Protein AF-A0A2R5F3H7-F1 (afdb_monomer)

Nearest PDB structures (foldseek):
  4kyz-assembly1_A  TM=5.017E-01  e=2.231E+00  synthetic construct
  6fxd-assembly1_A-2  TM=4.471E-01  e=4.062E+00  Pseudomonas fluorescens
  6fxd-assembly1_B-2  TM=4.508E-01  e=6.560E+00  Pseudomonas fluorescens

Structure (mmCIF, N/CA/C/O backbone):
data_AF-A0A2R5F3H7-F1
#
_entry.id   AF-A0A2R5F3H7-F1
#
loop_
_atom_site.group_PDB
_atom_site.id
_atom_site.type_symbol
_atom_site.label_atom_id
_atom_site.label_alt_id
_atom_site.label_comp_id
_atom_site.label_asym_id
_atom_site.label_entity_id
_atom_site.label_seq_id
_atom_site.pdbx_PDB_ins_code
_atom_site.Cartn_x
_atom_site.Cartn_y
_atom_site.Cartn_z
_atom_site.occupancy
_atom_site.B_iso_or_equiv
_atom_site.auth_seq_id
_atom_site.auth_comp_id
_atom_site.auth_asym_id
_atom_site.auth_atom_id
_atom_site.pdbx_PDB_model_num
ATOM 1 N N . MET A 1 1 ? 0.947 -24.556 13.300 1.00 67.31 1 MET A N 1
ATOM 2 C CA . MET A 1 1 ? 1.712 -23.441 13.896 1.00 67.31 1 MET A CA 1
ATOM 3 C C . MET A 1 1 ? 1.060 -22.084 13.659 1.00 67.31 1 MET A C 1
ATOM 5 O O . MET A 1 1 ? 0.655 -21.504 14.647 1.00 67.31 1 MET A O 1
ATOM 9 N N . ALA A 1 2 ? 0.843 -21.607 12.424 1.00 77.31 2 ALA A N 1
ATOM 10 C CA . ALA A 1 2 ? 0.276 -20.266 12.165 1.00 77.31 2 ALA A CA 1
ATOM 11 C C . ALA A 1 2 ? -0.991 -19.900 12.977 1.00 77.31 2 ALA A C 1
ATOM 13 O O . ALA A 1 2 ? -1.095 -18.795 13.494 1.00 77.31 2 ALA A O 1
ATOM 14 N N . ARG A 1 3 ? -1.928 -20.848 13.152 1.00 81.94 3 ARG A N 1
ATOM 15 C CA . ARG A 1 3 ? -3.189 -20.630 13.890 1.00 81.94 3 ARG A CA 1
ATOM 16 C C . ARG A 1 3 ? -3.012 -20.151 15.337 1.00 81.94 3 ARG A C 1
ATOM 18 O O . ARG A 1 3 ? -3.924 -19.520 15.845 1.00 81.94 3 ARG A O 1
ATOM 25 N N . GLN A 1 4 ? -1.880 -20.430 15.989 1.00 87.94 4 GLN A N 1
ATOM 26 C CA . GLN A 1 4 ? -1.641 -20.008 17.378 1.00 87.94 4 GLN A CA 1
ATOM 27 C C . GLN A 1 4 ? -1.404 -18.496 17.518 1.00 87.94 4 GLN A C 1
ATOM 29 O O . GLN A 1 4 ? -1.482 -17.968 18.619 1.00 87.94 4 GLN A O 1
ATOM 34 N N . PHE A 1 5 ? -1.106 -17.814 16.407 1.00 86.62 5 PHE A N 1
ATOM 35 C CA . PHE A 1 5 ? -0.881 -16.370 16.351 1.00 86.62 5 PHE A CA 1
ATOM 36 C C . PHE A 1 5 ? -2.117 -15.594 15.874 1.00 86.62 5 PHE A C 1
ATOM 38 O O . PHE A 1 5 ? -2.049 -14.380 15.709 1.00 86.62 5 PHE A O 1
ATOM 45 N N . LEU A 1 6 ? -3.229 -16.284 15.602 1.00 88.00 6 LEU A N 1
ATOM 46 C CA . LEU A 1 6 ? -4.444 -15.687 15.055 1.00 88.00 6 LEU A CA 1
ATOM 47 C C . LEU A 1 6 ? -5.546 -15.651 16.111 1.00 88.00 6 LEU A C 1
ATOM 49 O O . LEU A 1 6 ? -5.730 -16.601 16.871 1.00 88.00 6 LEU A O 1
ATOM 53 N N . GLN A 1 7 ? -6.323 -14.574 16.093 1.00 87.31 7 GLN A N 1
ATOM 54 C CA . GLN A 1 7 ? -7.560 -14.452 16.852 1.00 87.31 7 GLN A CA 1
ATOM 55 C C . GLN A 1 7 ? -8.748 -14.442 15.889 1.00 87.31 7 GLN A C 1
ATOM 57 O O . GLN A 1 7 ? -8.658 -13.926 14.776 1.00 87.31 7 GLN A O 1
ATOM 62 N N . MET A 1 8 ? -9.873 -15.019 16.318 1.00 90.19 8 MET A N 1
ATOM 63 C CA . MET A 1 8 ? -11.104 -14.987 15.533 1.00 90.19 8 MET A CA 1
ATOM 64 C C . MET A 1 8 ? -11.613 -13.548 15.417 1.00 90.19 8 MET A C 1
ATOM 66 O O . MET A 1 8 ? -12.015 -12.939 16.406 1.00 90.19 8 MET A O 1
ATOM 70 N N . TRP A 1 9 ? -11.609 -13.027 14.195 1.00 88.56 9 TRP A N 1
ATOM 71 C CA . TRP A 1 9 ? -12.222 -11.763 13.823 1.00 88.56 9 TRP A CA 1
ATOM 72 C C . TRP A 1 9 ? -13.743 -11.937 13.720 1.00 88.56 9 TRP A C 1
ATOM 74 O O . TRP A 1 9 ? -14.170 -12.874 13.034 1.00 88.56 9 TRP A O 1
ATOM 84 N N . PRO A 1 10 ? -14.566 -11.064 14.333 1.00 88.12 10 PRO A N 1
ATOM 85 C CA . PRO A 1 10 ? -16.028 -11.130 14.266 1.00 88.12 10 PRO A CA 1
ATOM 86 C C . PRO A 1 10 ? -16.547 -10.642 12.901 1.00 88.12 10 PRO A C 1
ATOM 88 O O . PRO A 1 10 ? -17.200 -9.610 12.783 1.00 88.12 10 PRO A O 1
ATOM 91 N N . GLY A 1 11 ? -16.198 -11.366 11.838 1.00 83.56 11 GLY A N 1
ATOM 92 C CA . GLY A 1 11 ? -16.644 -11.086 10.477 1.00 83.56 11 GLY A CA 1
ATOM 93 C C . GLY A 1 11 ? -18.113 -11.448 10.237 1.00 83.56 11 GLY A C 1
ATOM 94 O O . GLY A 1 11 ? -18.743 -12.151 11.021 1.00 83.56 11 GLY A O 1
ATOM 95 N N . PHE A 1 12 ? -18.641 -10.994 9.100 1.00 76.75 12 PHE A N 1
ATOM 96 C CA . PHE A 1 12 ? -19.953 -11.391 8.586 1.00 76.75 12 PHE A CA 1
ATOM 97 C C . PHE A 1 12 ? -19.790 -12.307 7.35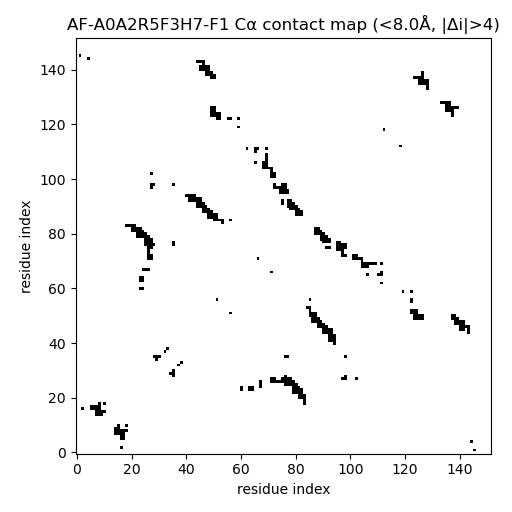3 1.00 76.75 12 PHE A C 1
ATOM 99 O O . PHE A 1 12 ? -18.891 -12.063 6.533 1.00 76.75 12 PHE A O 1
ATOM 106 N N . PRO A 1 13 ? -20.610 -13.366 7.183 1.00 82.56 13 PRO A N 1
ATOM 107 C CA . PRO A 1 13 ? -21.663 -13.856 8.090 1.00 82.56 13 PRO A CA 1
ATOM 108 C C . PRO A 1 13 ? -21.137 -14.652 9.298 1.00 82.56 13 PRO A C 1
ATOM 110 O O . PRO A 1 13 ? -21.896 -14.942 10.215 1.00 82.56 13 PRO A O 1
ATOM 113 N N . GL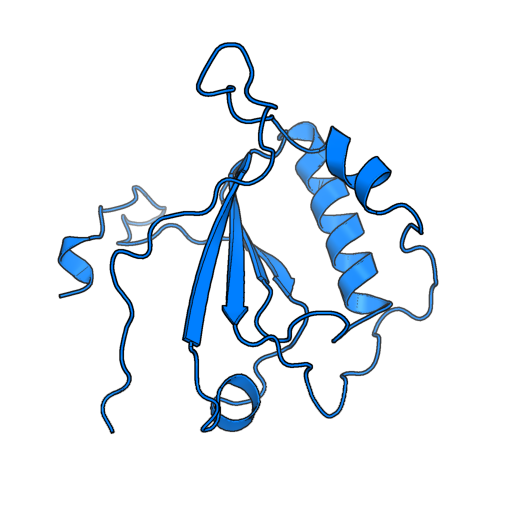U A 1 14 ? -19.851 -15.002 9.299 1.00 89.25 14 GLU A N 1
ATOM 114 C CA . GLU A 1 14 ? -19.215 -15.828 10.324 1.00 89.25 14 GLU A CA 1
ATOM 115 C C . GLU A 1 14 ? -17.854 -15.252 10.719 1.00 89.25 14 GLU A C 1
ATOM 117 O O . GLU A 1 14 ? -17.187 -14.575 9.922 1.00 89.25 14 GLU A O 1
ATOM 122 N N . SER A 1 15 ? -17.415 -15.587 11.933 1.00 89.94 15 SER A N 1
ATOM 123 C CA . SER A 1 15 ? -16.079 -15.255 12.411 1.00 89.94 15 SER A CA 1
ATOM 124 C C . SER A 1 15 ? -14.999 -15.933 11.568 1.00 89.94 15 SER A C 1
ATOM 126 O O . SER A 1 15 ? -15.109 -17.105 11.209 1.00 89.94 15 SER A O 1
ATOM 128 N N . LYS A 1 16 ? -13.910 -15.214 11.286 1.00 89.62 16 LYS A N 1
ATOM 129 C CA . LYS A 1 16 ? -12.806 -15.684 10.431 1.00 89.62 16 LYS A CA 1
ATOM 130 C C . LYS A 1 16 ? -11.469 -15.532 11.157 1.00 89.62 16 LYS A C 1
ATOM 132 O O . LYS A 1 16 ? -11.331 -14.626 11.967 1.00 89.62 16 LYS A O 1
ATOM 137 N N . PRO A 1 17 ? -10.457 -16.364 10.869 1.00 86.56 17 PRO A N 1
ATOM 138 C CA . PRO A 1 17 ? -9.151 -16.274 11.530 1.00 86.56 17 PRO A CA 1
ATOM 139 C C . PRO A 1 17 ? -8.311 -15.060 11.084 1.00 86.56 17 PRO A C 1
ATOM 141 O O . PRO A 1 17 ? -7.214 -14.864 11.593 1.00 86.56 17 PRO A O 1
ATOM 144 N N . ALA A 1 18 ? -8.793 -14.273 10.117 1.00 87.12 18 ALA A N 1
ATOM 145 C CA . ALA A 1 18 ? -8.181 -13.028 9.672 1.00 87.12 18 ALA A CA 1
ATOM 146 C C . ALA A 1 18 ? -9.249 -12.082 9.099 1.00 87.12 18 ALA A C 1
ATOM 148 O O . ALA A 1 18 ? -10.216 -12.531 8.473 1.00 87.12 18 ALA A O 1
ATOM 149 N N . ALA A 1 19 ? -9.051 -10.779 9.293 1.00 87.81 19 ALA A N 1
ATOM 150 C CA . ALA A 1 19 ? -9.826 -9.740 8.630 1.00 87.81 19 ALA A CA 1
ATOM 151 C C . ALA A 1 19 ? -9.368 -9.585 7.170 1.00 87.81 19 ALA A C 1
ATOM 153 O O . ALA A 1 19 ? -8.173 -9.652 6.877 1.00 87.81 19 ALA A O 1
ATOM 154 N N . LEU A 1 20 ? -10.313 -9.380 6.249 1.00 88.62 20 LEU A N 1
ATOM 155 C CA . LEU A 1 20 ? -9.982 -9.083 4.855 1.00 88.62 20 LEU A CA 1
ATOM 156 C C . LEU A 1 20 ? -9.565 -7.620 4.725 1.00 88.62 20 LEU A C 1
ATOM 158 O O . LEU A 1 20 ? -10.235 -6.735 5.257 1.00 88.62 20 LEU A O 1
ATOM 162 N N . MET A 1 21 ? -8.489 -7.387 3.981 1.00 93.19 21 MET A N 1
ATOM 163 C CA . MET A 1 21 ? -8.052 -6.057 3.579 1.00 93.19 21 MET A CA 1
ATOM 164 C C . MET A 1 21 ? -8.384 -5.851 2.105 1.00 93.19 21 MET A C 1
ATOM 166 O O . MET A 1 21 ? -8.031 -6.682 1.269 1.00 93.19 21 MET A O 1
ATOM 170 N N . MET A 1 22 ? -9.069 -4.756 1.799 1.00 95.38 22 MET A N 1
ATOM 171 C CA . MET A 1 22 ? -9.341 -4.337 0.429 1.00 95.38 22 MET A CA 1
ATOM 172 C C . MET A 1 22 ? -8.041 -3.869 -0.219 1.00 95.38 22 MET A C 1
ATOM 174 O O . MET A 1 22 ? -7.257 -3.168 0.420 1.00 95.38 22 MET A O 1
ATOM 178 N N . ASP A 1 23 ? -7.813 -4.262 -1.468 1.00 96.19 23 ASP A N 1
ATOM 179 C CA . ASP A 1 23 ? -6.643 -3.837 -2.234 1.00 96.19 23 ASP A CA 1
ATOM 180 C C . ASP A 1 23 ? -6.704 -2.327 -2.505 1.00 96.19 23 ASP A C 1
ATOM 182 O O . ASP A 1 23 ? -7.721 -1.818 -2.980 1.00 96.19 23 ASP A O 1
ATOM 186 N N . VAL A 1 24 ? -5.629 -1.614 -2.169 1.00 97.69 24 VAL A N 1
ATOM 187 C CA . VAL A 1 24 ? -5.497 -0.168 -2.407 1.00 97.69 24 VAL A CA 1
ATOM 188 C C . VAL A 1 24 ? -4.393 0.130 -3.411 1.00 97.69 24 VAL A C 1
ATOM 190 O O . VAL A 1 24 ? -4.523 1.049 -4.219 1.00 97.69 24 VAL A O 1
ATOM 193 N N . PHE A 1 25 ? -3.291 -0.610 -3.332 1.00 97.00 25 PHE A N 1
ATOM 194 C CA . PHE A 1 25 ? -2.135 -0.415 -4.190 1.00 97.00 25 PHE A CA 1
ATOM 195 C C . PHE A 1 25 ? -1.330 -1.703 -4.299 1.00 97.00 25 PHE A C 1
ATOM 197 O O . PHE A 1 25 ? -1.063 -2.358 -3.290 1.00 97.00 25 PHE A O 1
ATOM 204 N N . HIS A 1 26 ? -0.830 -1.982 -5.492 1.00 95.56 26 HIS A N 1
ATOM 205 C CA . HIS A 1 26 ? 0.214 -2.959 -5.742 1.00 95.56 26 HIS A CA 1
ATOM 206 C C . HIS A 1 26 ? 1.134 -2.458 -6.859 1.00 95.56 26 HIS A C 1
ATOM 208 O O . HIS A 1 26 ? 0.682 -2.019 -7.916 1.00 95.56 26 HIS A O 1
ATOM 214 N N . ASP A 1 27 ? 2.445 -2.515 -6.627 1.00 93.12 27 ASP A N 1
ATOM 215 C CA . ASP A 1 27 ? 3.414 -2.058 -7.630 1.00 93.12 27 ASP A CA 1
ATOM 216 C C . ASP A 1 27 ? 3.573 -3.072 -8.772 1.00 93.12 27 ASP A C 1
ATOM 218 O O . ASP A 1 27 ? 3.689 -2.675 -9.931 1.00 93.12 27 ASP A O 1
ATOM 222 N N . GLY A 1 28 ? 3.544 -4.370 -8.444 1.00 90.19 28 GLY A N 1
ATOM 223 C CA . GLY A 1 28 ? 3.549 -5.468 -9.410 1.00 90.19 28 GLY A CA 1
ATOM 224 C C . GLY A 1 28 ? 2.347 -6.404 -9.278 1.00 90.19 28 GLY A C 1
ATOM 225 O O . GLY A 1 28 ? 1.712 -6.486 -8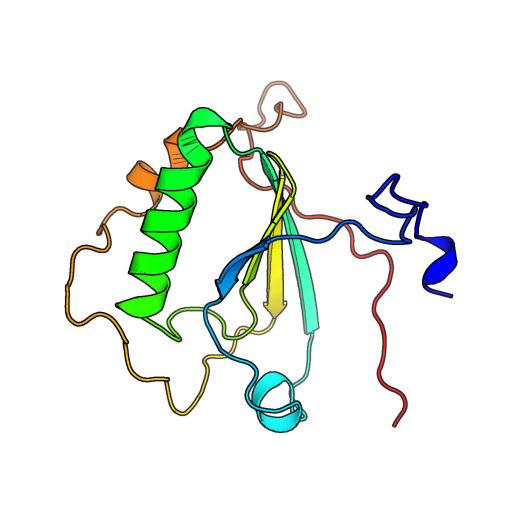.220 1.00 90.19 28 GLY A O 1
ATOM 226 N N . GLU A 1 29 ? 2.054 -7.147 -10.347 1.00 87.06 29 GLU A N 1
ATOM 227 C CA . GLU A 1 29 ? 0.974 -8.140 -10.393 1.00 87.06 29 GLU A CA 1
ATOM 228 C C . GLU A 1 29 ? 1.543 -9.578 -10.326 1.00 87.06 29 GLU A C 1
ATOM 230 O O . GLU A 1 29 ? 2.457 -9.927 -11.071 1.00 87.06 29 GLU A O 1
ATOM 235 N N . PRO A 1 30 ? 1.034 -10.464 -9.446 1.00 83.19 30 PRO A N 1
ATOM 236 C CA . PRO A 1 30 ? 1.539 -11.831 -9.329 1.00 83.19 30 PRO A CA 1
ATOM 237 C C . PRO A 1 30 ? 0.993 -12.717 -10.462 1.00 83.19 30 PRO A C 1
ATOM 239 O O . PRO A 1 30 ? 0.026 -13.452 -10.268 1.00 83.19 30 PRO A O 1
ATOM 242 N N . ALA A 1 31 ? 1.611 -12.678 -11.644 1.00 81.75 31 ALA A N 1
ATOM 243 C CA . ALA A 1 31 ? 1.183 -13.507 -12.778 1.00 81.75 31 ALA A CA 1
ATOM 244 C C . ALA A 1 31 ? 1.392 -15.016 -12.527 1.00 81.75 31 ALA A C 1
ATOM 246 O O . ALA A 1 31 ? 0.602 -15.851 -12.965 1.00 81.75 31 ALA A O 1
ATOM 247 N N . SER A 1 32 ? 2.460 -15.378 -11.812 1.00 83.31 32 SER A N 1
ATOM 248 C CA . SER A 1 32 ? 2.749 -16.744 -11.362 1.00 83.31 32 SER A CA 1
ATOM 249 C C . SER A 1 32 ? 3.666 -16.723 -10.138 1.00 83.31 32 SER A C 1
ATOM 251 O O . SER A 1 32 ? 4.322 -15.719 -9.865 1.00 83.31 32 SER A O 1
ATOM 253 N N . MET A 1 33 ? 3.754 -17.839 -9.406 1.00 78.69 33 MET A N 1
ATOM 254 C CA . MET A 1 33 ? 4.702 -17.970 -8.289 1.00 78.69 33 MET A CA 1
ATOM 255 C C . MET A 1 33 ? 6.158 -17.780 -8.733 1.00 78.69 33 MET A C 1
ATOM 257 O O . MET A 1 33 ? 6.941 -17.169 -8.004 1.00 78.69 33 MET A O 1
ATOM 261 N N . ASP A 1 34 ? 6.502 -18.261 -9.929 1.00 81.88 34 ASP A N 1
ATOM 262 C CA . ASP A 1 34 ? 7.859 -18.172 -10.470 1.00 81.88 34 ASP A CA 1
ATOM 263 C C . ASP A 1 34 ? 8.224 -16.741 -10.871 1.00 81.88 34 ASP A C 1
ATOM 265 O O . ASP A 1 34 ? 9.337 -16.292 -10.615 1.00 81.88 34 ASP A O 1
ATOM 269 N N . ASN A 1 35 ? 7.273 -15.993 -11.435 1.00 80.31 35 ASN A N 1
ATOM 270 C CA . ASN A 1 35 ? 7.452 -14.571 -11.723 1.00 80.31 35 ASN A CA 1
ATOM 271 C C . ASN A 1 35 ? 7.496 -13.729 -10.434 1.00 80.31 35 ASN A C 1
ATOM 273 O O . ASN A 1 35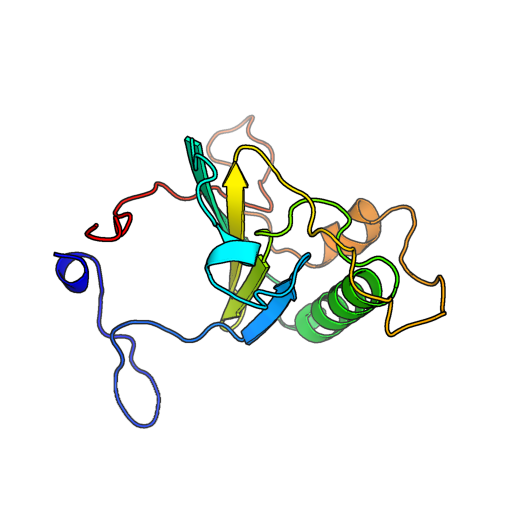 ? 8.298 -12.806 -10.320 1.00 80.31 35 ASN A O 1
ATOM 277 N N . TRP A 1 36 ? 6.661 -14.069 -9.450 1.00 82.50 36 TRP A N 1
ATOM 278 C CA . TRP A 1 36 ? 6.498 -13.277 -8.233 1.00 82.50 36 TRP A CA 1
ATOM 279 C C . TRP A 1 36 ? 7.641 -13.444 -7.222 1.00 82.50 36 TRP A C 1
ATOM 281 O O . TRP A 1 36 ? 8.147 -12.462 -6.679 1.00 82.50 36 TRP A O 1
ATOM 291 N N . ARG A 1 37 ? 8.048 -14.688 -6.943 1.00 79.94 37 ARG A N 1
ATOM 292 C CA . ARG A 1 37 ? 9.165 -15.007 -6.033 1.00 79.94 37 ARG A CA 1
ATOM 293 C C . ARG A 1 37 ? 10.269 -15.796 -6.725 1.00 79.94 37 ARG A C 1
ATOM 295 O O . ARG A 1 37 ? 11.441 -15.534 -6.455 1.00 79.94 37 ARG A O 1
ATOM 302 N N . GLY A 1 38 ? 9.912 -16.732 -7.606 1.00 82.31 38 GLY A N 1
ATOM 303 C CA . GLY A 1 38 ? 10.881 -17.600 -8.274 1.00 82.31 38 GLY A CA 1
ATOM 304 C C . GLY A 1 38 ? 11.839 -18.246 -7.277 1.00 82.31 38 GLY A C 1
ATOM 305 O O . GLY A 1 38 ? 11.430 -18.682 -6.202 1.00 82.31 38 GLY A O 1
ATOM 306 N N . SER A 1 39 ? 13.126 -18.252 -7.619 1.00 82.50 39 SER A N 1
ATOM 307 C CA . SER A 1 39 ? 14.219 -18.688 -6.744 1.00 82.50 39 SER A CA 1
ATOM 308 C C . SER A 1 39 ? 14.929 -17.526 -6.039 1.00 82.50 39 SER A C 1
ATOM 310 O O . SER A 1 39 ? 16.062 -17.693 -5.583 1.00 82.50 39 SER A O 1
ATOM 312 N N . ARG A 1 40 ? 14.342 -16.319 -6.017 1.00 85.56 40 ARG A N 1
ATOM 313 C CA . ARG A 1 40 ? 15.033 -15.157 -5.450 1.00 85.56 40 ARG A CA 1
ATOM 314 C C . ARG A 1 40 ? 15.152 -15.313 -3.925 1.00 85.56 40 ARG A C 1
ATOM 316 O O . ARG A 1 40 ? 14.180 -15.720 -3.284 1.00 85.56 40 ARG A O 1
ATOM 323 N N . PRO A 1 41 ? 16.291 -14.935 -3.323 1.00 85.81 41 PRO A N 1
ATOM 324 C CA . PRO A 1 41 ? 16.394 -14.888 -1.874 1.00 85.81 41 PRO A CA 1
ATOM 325 C C . PRO A 1 41 ? 15.522 -13.750 -1.327 1.00 85.81 41 PRO A C 1
ATOM 327 O O . PRO A 1 41 ? 15.587 -12.615 -1.807 1.00 85.81 41 PRO A O 1
ATOM 330 N N . VAL A 1 42 ? 14.703 -14.062 -0.321 1.00 90.38 42 VAL A N 1
ATOM 331 C CA . VAL A 1 42 ? 13.995 -13.066 0.492 1.00 90.38 42 VAL A CA 1
ATOM 332 C C . VAL A 1 42 ? 14.780 -12.907 1.785 1.00 90.38 42 VAL A C 1
ATOM 334 O O . VAL A 1 42 ? 14.728 -13.769 2.658 1.00 90.38 42 VAL A O 1
ATOM 337 N N . GLU A 1 43 ? 15.527 -11.814 1.891 1.00 92.75 43 GLU A N 1
ATOM 338 C CA . GLU A 1 43 ? 16.340 -11.513 3.073 1.00 92.75 43 GLU A CA 1
ATOM 339 C C . GLU A 1 43 ? 15.474 -10.992 4.219 1.00 92.75 43 GLU A C 1
ATOM 341 O O . GLU A 1 43 ? 15.715 -11.298 5.386 1.00 92.75 43 GLU A O 1
ATOM 346 N N . ARG A 1 44 ? 14.453 -10.192 3.890 1.00 93.62 44 ARG A N 1
ATOM 347 C CA . ARG A 1 44 ? 13.566 -9.590 4.884 1.00 93.62 44 ARG A CA 1
ATOM 348 C C . ARG A 1 44 ? 12.178 -9.335 4.317 1.00 93.62 44 ARG A C 1
ATOM 350 O O . ARG A 1 44 ? 12.040 -8.737 3.255 1.00 93.62 44 ARG A O 1
ATOM 357 N N . SER A 1 45 ? 11.163 -9.720 5.080 1.00 95.00 45 SER A N 1
ATOM 358 C CA . SER A 1 45 ? 9.770 -9.312 4.884 1.00 95.00 45 SER A CA 1
ATOM 359 C C . SER A 1 45 ? 9.472 -8.116 5.787 1.00 95.00 45 SER A C 1
ATOM 361 O O . SER A 1 45 ? 9.703 -8.193 6.993 1.00 95.00 45 SER A O 1
ATOM 363 N N . VAL A 1 46 ? 8.962 -7.024 5.223 1.00 96.62 46 VAL A N 1
ATOM 364 C CA . VAL A 1 46 ? 8.630 -5.794 5.949 1.00 96.62 46 VAL A CA 1
ATOM 365 C C . VAL A 1 46 ? 7.128 -5.571 5.868 1.00 96.62 46 VAL A C 1
ATOM 367 O O . VAL A 1 46 ? 6.572 -5.472 4.776 1.00 96.62 46 VAL A O 1
ATOM 370 N N . GLY A 1 47 ? 6.475 -5.502 7.027 1.00 97.19 47 GLY A N 1
ATOM 371 C CA . GLY A 1 47 ? 5.068 -5.137 7.155 1.00 97.19 47 GLY A CA 1
ATOM 372 C C . GLY A 1 47 ? 4.928 -3.898 8.028 1.00 97.19 47 GLY A C 1
ATOM 373 O O . GLY A 1 47 ? 5.549 -3.847 9.085 1.00 97.19 47 GLY A O 1
ATOM 374 N N . SER A 1 48 ? 4.112 -2.926 7.625 1.00 97.12 48 SER A N 1
ATOM 375 C CA . SER A 1 48 ? 3.918 -1.685 8.387 1.00 97.12 48 SER A CA 1
ATOM 376 C C . SER A 1 48 ? 2.448 -1.290 8.469 1.00 97.12 48 SER A C 1
ATOM 378 O O . SER A 1 48 ? 1.703 -1.478 7.509 1.00 97.12 48 SER A O 1
ATOM 380 N N . LEU A 1 49 ? 2.037 -0.686 9.588 1.00 97.00 49 LEU A N 1
ATOM 381 C CA . LEU A 1 49 ? 0.692 -0.143 9.788 1.00 97.00 49 LEU A CA 1
ATOM 382 C C . LEU A 1 49 ? 0.662 1.380 9.743 1.00 97.00 49 LEU A C 1
ATOM 384 O O . LEU A 1 49 ? 1.510 2.053 10.333 1.00 97.00 49 LEU A O 1
ATOM 388 N N . ALA A 1 50 ? -0.391 1.913 9.139 1.00 97.56 50 ALA A N 1
ATOM 389 C CA . ALA A 1 50 ? -0.760 3.318 9.222 1.00 97.56 50 ALA A CA 1
ATOM 390 C C . ALA A 1 50 ? -2.250 3.468 9.540 1.00 97.56 50 ALA A C 1
ATOM 392 O O . ALA A 1 50 ? -3.050 2.563 9.296 1.00 97.56 50 ALA A O 1
ATOM 393 N N . ARG A 1 51 ? -2.619 4.630 10.084 1.00 97.62 51 ARG A N 1
ATOM 394 C CA . ARG A 1 51 ? -4.012 4.996 10.359 1.00 97.62 51 ARG A CA 1
ATOM 395 C C . ARG A 1 51 ? -4.465 6.033 9.342 1.00 97.62 51 ARG A C 1
ATOM 397 O O . ARG A 1 51 ? -3.831 7.076 9.200 1.00 97.62 51 ARG A O 1
ATOM 404 N N . LEU A 1 52 ? -5.549 5.745 8.642 1.00 98.00 52 LEU A N 1
ATOM 405 C CA . LEU A 1 52 ? -6.146 6.597 7.623 1.00 98.00 52 LEU A CA 1
ATOM 406 C C . LEU A 1 52 ? -7.302 7.391 8.232 1.00 98.00 52 LEU A C 1
ATOM 408 O O . LEU A 1 52 ? -8.118 6.841 8.969 1.00 98.00 52 LEU A O 1
ATOM 412 N N . LYS A 1 53 ? -7.401 8.682 7.926 1.00 98.38 53 LYS A N 1
ATOM 413 C CA . LYS A 1 53 ? -8.591 9.468 8.260 1.00 98.38 53 LYS A CA 1
ATOM 414 C C . LYS A 1 53 ? -9.785 8.936 7.456 1.00 98.38 53 LYS A C 1
ATOM 416 O O . LYS A 1 53 ? -9.673 8.885 6.228 1.00 98.38 53 LYS A O 1
ATOM 421 N N . PRO A 1 54 ? -10.906 8.539 8.086 1.00 97.62 54 PRO A N 1
ATOM 422 C CA . PRO A 1 54 ? -12.046 7.962 7.369 1.00 97.62 54 PRO A CA 1
ATOM 423 C C . PRO A 1 54 ? -12.560 8.839 6.217 1.00 97.62 54 PRO A C 1
ATOM 425 O O . PRO A 1 54 ? -12.858 8.338 5.135 1.00 97.62 54 PRO A O 1
ATOM 428 N N . GLU A 1 55 ? -12.590 10.157 6.407 1.00 98.12 55 GLU A N 1
ATOM 429 C CA . GLU A 1 55 ? -13.018 11.142 5.410 1.00 98.12 55 GLU A CA 1
ATOM 430 C C . GLU A 1 55 ? -12.054 11.290 4.217 1.00 98.12 55 GLU A C 1
ATOM 432 O O . GLU A 1 55 ? -12.436 11.823 3.178 1.00 98.12 55 GLU A O 1
ATOM 437 N N . MET A 1 56 ? -10.824 10.781 4.340 1.00 98.25 56 MET A N 1
ATOM 438 C CA . MET A 1 56 ? -9.788 10.808 3.301 1.00 98.25 56 MET A CA 1
ATOM 439 C C . MET A 1 56 ? -9.667 9.474 2.548 1.00 98.25 56 MET A C 1
ATOM 441 O O . MET A 1 56 ? -8.797 9.323 1.689 1.00 98.25 56 MET A O 1
ATOM 445 N N . TYR A 1 57 ? -10.513 8.482 2.852 1.00 98.06 57 TYR A N 1
ATOM 446 C CA . TYR A 1 57 ? -10.383 7.134 2.294 1.00 98.06 57 TYR A CA 1
ATOM 447 C C . TYR A 1 57 ? -10.447 7.128 0.763 1.00 98.06 57 TYR A C 1
ATOM 449 O O . TYR A 1 57 ? -9.551 6.621 0.089 1.00 98.06 57 TYR A O 1
ATOM 457 N N . SER A 1 58 ? -11.484 7.748 0.200 1.00 98.00 58 SER A N 1
ATOM 458 C CA . SER A 1 58 ? -11.701 7.758 -1.248 1.00 98.00 58 SER A CA 1
ATOM 459 C C . SER A 1 58 ? -10.588 8.486 -2.003 1.00 98.00 58 SER A C 1
ATOM 461 O O . SER A 1 58 ? -10.170 8.017 -3.059 1.00 98.00 58 SER A O 1
ATOM 463 N N . SER A 1 59 ? -10.075 9.604 -1.472 1.00 98.19 59 SER A N 1
ATOM 464 C CA . SER A 1 59 ? -8.963 10.324 -2.105 1.00 98.19 59 SER A CA 1
ATOM 465 C C . SER A 1 59 ? -7.669 9.518 -2.042 1.00 98.19 59 SER A C 1
ATOM 467 O O . SER A 1 59 ? -6.949 9.453 -3.036 1.00 98.19 59 SER A O 1
ATOM 469 N N . TYR A 1 60 ? -7.405 8.840 -0.920 1.00 98.38 60 TYR A N 1
ATOM 470 C CA . TYR A 1 60 ? -6.244 7.966 -0.771 1.00 98.38 60 TYR A CA 1
ATOM 471 C C . TYR A 1 60 ? -6.241 6.859 -1.829 1.00 98.38 60 TYR A C 1
ATOM 473 O O . TYR A 1 60 ? -5.247 6.688 -2.538 1.00 98.38 60 TYR A O 1
ATOM 481 N N . VAL A 1 61 ? -7.372 6.159 -1.971 1.00 98.25 61 VAL A N 1
ATOM 482 C CA . VAL A 1 61 ? -7.553 5.099 -2.972 1.00 98.25 61 VAL A CA 1
ATOM 483 C C . VAL A 1 61 ? -7.424 5.659 -4.387 1.00 98.25 61 VAL A C 1
ATOM 485 O O . VAL A 1 61 ? -6.705 5.085 -5.199 1.00 98.25 61 VAL A O 1
ATOM 488 N N . PHE A 1 62 ? -8.048 6.804 -4.679 1.00 98.06 62 PHE A N 1
ATOM 489 C CA . PHE A 1 62 ? -7.954 7.452 -5.988 1.00 98.06 62 PHE A CA 1
ATOM 490 C C . PHE A 1 62 ? -6.502 7.745 -6.386 1.00 98.06 62 PHE A C 1
ATOM 492 O O . PHE A 1 62 ? -6.071 7.363 -7.475 1.00 98.06 62 PHE A O 1
ATOM 499 N N . TYR A 1 63 ? -5.727 8.386 -5.506 1.00 98.25 63 TYR A N 1
ATOM 500 C CA . TYR A 1 63 ? -4.338 8.724 -5.806 1.00 98.25 63 TYR A CA 1
ATOM 501 C C . TYR A 1 63 ? -3.472 7.479 -6.000 1.00 98.25 63 TYR A C 1
ATOM 503 O O . TYR A 1 63 ? -2.628 7.461 -6.899 1.00 98.25 63 TYR A O 1
ATOM 511 N N . HIS A 1 64 ? -3.669 6.441 -5.183 1.00 97.69 64 HIS A N 1
ATOM 512 C CA . HIS A 1 64 ? -2.913 5.194 -5.302 1.00 97.69 64 HIS A CA 1
ATOM 513 C C . HIS A 1 64 ? -3.256 4.439 -6.582 1.00 97.69 64 HIS A C 1
ATOM 515 O O . HIS A 1 64 ? -2.336 4.034 -7.291 1.00 97.69 64 HIS A O 1
ATOM 521 N N . TYR A 1 65 ? -4.538 4.345 -6.936 1.00 97.25 65 TYR A N 1
ATOM 522 C CA . TYR A 1 65 ? -4.970 3.780 -8.211 1.00 97.25 65 TYR A CA 1
ATOM 523 C C . TYR A 1 65 ? -4.369 4.547 -9.394 1.00 97.25 65 TYR A C 1
ATOM 525 O O . TYR A 1 65 ? -3.797 3.949 -10.303 1.00 97.25 65 TYR A O 1
ATOM 533 N N . GLN A 1 66 ? -4.422 5.882 -9.365 1.00 97.31 66 GLN A N 1
ATOM 534 C CA . GLN A 1 66 ? -3.844 6.706 -10.424 1.00 97.31 66 GLN A CA 1
ATOM 535 C C . GLN A 1 66 ? -2.337 6.460 -10.572 1.00 97.31 66 GLN A C 1
ATOM 537 O O . GLN A 1 66 ? -1.863 6.216 -11.679 1.00 97.31 66 GLN A O 1
ATOM 542 N N . LYS A 1 67 ? -1.587 6.469 -9.464 1.00 95.94 67 LYS A N 1
ATOM 543 C CA . LYS A 1 67 ? -0.143 6.201 -9.472 1.00 95.94 67 LYS A CA 1
ATOM 544 C C . LYS A 1 67 ? 0.174 4.816 -10.025 1.00 95.94 67 LYS A C 1
ATOM 546 O O . LYS A 1 67 ? 1.050 4.691 -10.879 1.00 95.94 67 LYS A O 1
ATOM 551 N N . GLN A 1 68 ? -0.541 3.807 -9.538 1.00 95.19 68 GLN A N 1
ATOM 552 C CA . GLN A 1 68 ? -0.401 2.417 -9.949 1.00 95.19 68 GLN A CA 1
ATOM 553 C C . GLN A 1 68 ? -0.612 2.256 -11.460 1.00 95.19 68 GLN A C 1
ATOM 555 O O . GLN A 1 68 ? 0.163 1.571 -12.121 1.00 95.19 68 GLN A O 1
ATOM 560 N N . GLU A 1 69 ? -1.642 2.893 -12.017 1.00 95.75 69 GLU A N 1
ATOM 561 C CA . GLU A 1 69 ? -2.021 2.681 -13.414 1.00 95.75 69 GLU A CA 1
ATOM 562 C C . GLU A 1 69 ? -1.350 3.630 -14.413 1.00 95.75 69 GLU A C 1
ATOM 564 O O . GLU A 1 69 ? -1.318 3.305 -15.600 1.00 95.75 69 GLU A O 1
ATOM 569 N N . GLU A 1 70 ? -0.797 4.766 -13.972 1.00 96.06 70 GLU A N 1
ATOM 570 C CA . GLU A 1 70 ? 0.037 5.648 -14.807 1.00 96.06 70 GLU A CA 1
ATOM 571 C C . GLU A 1 70 ? 1.515 5.224 -14.816 1.00 96.06 70 GLU A C 1
ATOM 573 O O . GLU A 1 70 ? 2.210 5.410 -15.817 1.00 96.06 70 GLU A O 1
ATOM 578 N N . ARG A 1 71 ? 2.025 4.693 -13.696 1.00 92.12 71 ARG A N 1
ATOM 579 C CA . ARG A 1 71 ? 3.452 4.384 -13.499 1.00 92.12 71 ARG A CA 1
ATOM 580 C C . ARG A 1 71 ? 3.645 3.026 -12.798 1.00 92.12 71 ARG A C 1
ATOM 582 O O . ARG A 1 71 ? 4.186 3.002 -11.691 1.00 92.12 71 ARG A O 1
ATOM 589 N N . PRO A 1 72 ? 3.222 1.908 -13.414 1.00 91.19 72 PRO A N 1
ATOM 590 C CA . PRO A 1 72 ? 3.347 0.588 -12.802 1.00 91.19 72 PRO A CA 1
ATOM 591 C C . PRO A 1 72 ? 4.806 0.120 -12.689 1.00 91.19 72 PRO A C 1
ATOM 593 O O . PRO A 1 72 ? 5.684 0.589 -13.428 1.00 91.19 72 PRO A O 1
ATOM 596 N N . SER A 1 73 ? 5.051 -0.848 -11.799 1.00 88.56 73 SER A N 1
ATOM 597 C CA . SER A 1 73 ? 6.336 -1.548 -11.653 1.00 88.56 73 SER A CA 1
ATOM 598 C C . SER A 1 73 ? 7.512 -0.581 -11.415 1.00 88.56 73 SER A C 1
ATOM 600 O O . SER A 1 73 ? 8.564 -0.653 -12.072 1.00 88.56 73 SER A O 1
ATOM 602 N N . GLY A 1 74 ? 7.299 0.410 -10.546 1.00 87.44 74 GLY A N 1
ATOM 603 C CA . GLY A 1 74 ? 8.182 1.564 -10.377 1.00 87.44 74 GLY A CA 1
ATOM 604 C C . GLY A 1 74 ? 9.125 1.487 -9.179 1.00 87.44 74 GLY A C 1
ATOM 605 O O . GLY A 1 74 ? 10.066 2.279 -9.116 1.00 87.44 74 GLY A O 1
ATOM 606 N N . PHE A 1 75 ? 8.883 0.582 -8.232 1.00 89.31 75 PHE A N 1
ATOM 607 C CA . PHE A 1 75 ? 9.525 0.629 -6.921 1.00 89.31 75 PHE A CA 1
ATOM 608 C C . PHE A 1 75 ? 9.959 -0.741 -6.390 1.00 89.31 75 PHE A C 1
ATOM 610 O O . PHE A 1 75 ? 11.147 -0.981 -6.182 1.00 89.31 75 PHE A O 1
ATOM 617 N N . ASN A 1 76 ? 9.008 -1.630 -6.136 1.00 93.38 76 ASN A N 1
ATOM 618 C CA . ASN A 1 76 ? 9.232 -2.958 -5.595 1.00 93.38 76 ASN A CA 1
ATOM 619 C C . ASN A 1 76 ? 8.021 -3.812 -5.948 1.00 93.38 76 ASN A C 1
ATOM 621 O O . ASN A 1 76 ? 6.949 -3.580 -5.402 1.00 93.38 76 ASN A O 1
ATOM 625 N N . GLN A 1 77 ? 8.207 -4.834 -6.782 1.00 93.00 77 GLN A N 1
ATOM 626 C CA . GLN A 1 77 ? 7.138 -5.692 -7.285 1.00 93.00 77 GLN A CA 1
ATOM 627 C C . GLN A 1 77 ? 6.259 -6.247 -6.166 1.00 93.00 77 GLN A C 1
ATOM 629 O O . GLN A 1 77 ? 5.056 -6.355 -6.349 1.00 93.00 77 GLN A O 1
ATOM 634 N N . THR A 1 78 ? 6.833 -6.528 -4.990 1.00 93.94 78 THR A N 1
ATOM 635 C CA . THR A 1 78 ? 6.109 -7.073 -3.833 1.00 93.94 78 THR A CA 1
ATOM 636 C C . THR A 1 78 ? 5.398 -6.031 -2.976 1.00 93.94 78 THR A C 1
ATOM 638 O O . THR A 1 78 ? 4.664 -6.421 -2.067 1.00 93.94 78 THR A O 1
ATOM 641 N N . TYR A 1 79 ? 5.590 -4.736 -3.249 1.00 95.88 79 TYR A N 1
ATOM 642 C CA . TYR A 1 79 ? 4.993 -3.663 -2.467 1.00 95.88 79 TYR A CA 1
ATOM 643 C C . TYR A 1 79 ? 3.492 -3.588 -2.690 1.00 95.88 79 TYR A C 1
ATOM 645 O O . TYR A 1 79 ? 3.021 -3.369 -3.809 1.00 95.88 79 TYR A O 1
ATOM 653 N N . ARG A 1 80 ? 2.748 -3.767 -1.600 1.00 96.06 80 ARG A N 1
ATOM 654 C CA . ARG A 1 80 ? 1.289 -3.717 -1.578 1.00 96.06 80 ARG A CA 1
ATOM 655 C C . ARG A 1 80 ? 0.789 -2.911 -0.402 1.00 96.06 80 ARG A C 1
ATOM 657 O O . ARG A 1 80 ? 1.447 -2.866 0.636 1.00 96.06 80 ARG A O 1
ATOM 664 N N . ILE A 1 81 ? -0.394 -2.334 -0.562 1.00 98.06 81 ILE A N 1
ATOM 665 C CA . ILE A 1 81 ? -1.146 -1.671 0.495 1.00 98.06 81 ILE A CA 1
ATOM 666 C C . ILE A 1 81 ? -2.562 -2.237 0.487 1.00 98.06 81 ILE A C 1
ATOM 668 O O . ILE A 1 81 ? -3.262 -2.167 -0.523 1.00 98.06 81 ILE A O 1
ATOM 672 N N . GLY A 1 82 ? -2.973 -2.785 1.625 1.00 98.06 82 GLY A N 1
ATOM 673 C CA . GLY A 1 82 ? -4.343 -3.192 1.894 1.00 98.06 82 GLY A CA 1
ATOM 674 C C . GLY A 1 82 ? -4.979 -2.309 2.963 1.00 98.06 82 GLY A C 1
ATOM 675 O O . GLY A 1 82 ? -4.284 -1.781 3.833 1.00 98.06 82 GLY A O 1
ATOM 676 N N . ALA A 1 83 ? -6.301 -2.169 2.919 1.00 97.56 83 ALA A N 1
ATOM 677 C CA . ALA A 1 83 ? -7.071 -1.400 3.890 1.00 97.56 83 ALA A CA 1
ATOM 678 C C . ALA A 1 83 ? -8.147 -2.247 4.576 1.00 97.56 83 ALA A C 1
ATOM 680 O O . ALA A 1 83 ? -8.919 -2.939 3.914 1.00 97.56 83 ALA A O 1
ATOM 681 N N . HIS A 1 84 ? -8.251 -2.135 5.896 1.00 94.69 84 HIS A N 1
ATOM 682 C CA . HIS A 1 84 ? -9.375 -2.640 6.678 1.00 94.69 84 HIS A CA 1
ATOM 683 C C . HIS A 1 84 ? -9.876 -1.520 7.590 1.00 94.69 84 HIS A C 1
ATOM 685 O O . HIS A 1 84 ? -9.141 -1.065 8.462 1.00 94.69 84 HIS A O 1
ATOM 691 N N . GLU A 1 85 ? -11.107 -1.053 7.365 1.00 93.50 85 GLU A N 1
ATOM 692 C CA . GLU A 1 85 ? -11.646 0.152 8.011 1.00 93.50 85 GLU A CA 1
ATOM 693 C C . GLU A 1 85 ? -10.687 1.351 7.854 1.00 93.50 85 GLU A C 1
ATOM 695 O O . GLU A 1 85 ? -10.330 1.716 6.734 1.00 93.50 85 GLU A O 1
ATOM 700 N N . ASN A 1 86 ? -10.251 1.962 8.957 1.00 95.75 86 ASN A N 1
ATOM 701 C CA . ASN A 1 86 ? -9.299 3.071 8.979 1.00 95.75 86 ASN A CA 1
ATOM 702 C C . ASN A 1 86 ? -7.833 2.615 9.130 1.00 95.75 86 ASN A C 1
ATOM 704 O O . ASN A 1 86 ? -6.956 3.448 9.357 1.00 95.75 86 ASN A O 1
ATOM 708 N N . MET A 1 87 ? -7.550 1.315 9.023 1.00 96.81 87 MET A N 1
ATOM 709 C CA . MET A 1 87 ? -6.202 0.760 9.108 1.00 96.81 87 MET A CA 1
ATOM 710 C C . MET A 1 87 ? -5.665 0.416 7.724 1.00 96.81 87 MET A C 1
ATOM 712 O O . MET A 1 87 ? -6.298 -0.304 6.952 1.00 96.81 87 MET A O 1
ATOM 716 N N . LEU A 1 88 ? -4.458 0.892 7.440 1.00 98.12 88 LEU A N 1
ATOM 717 C CA . LEU A 1 88 ? -3.677 0.520 6.271 1.00 98.12 88 LEU A CA 1
ATOM 718 C C . LEU A 1 88 ? -2.562 -0.423 6.695 1.00 98.12 88 LEU A C 1
ATOM 720 O O . LEU A 1 88 ? -1.869 -0.165 7.679 1.00 98.12 88 LEU A O 1
ATOM 724 N N . PHE A 1 89 ? -2.353 -1.473 5.916 1.00 97.88 89 PHE A N 1
ATOM 725 C CA . PHE A 1 89 ? -1.216 -2.366 6.045 1.00 97.88 89 PHE A CA 1
ATOM 726 C C . PHE A 1 89 ? -0.431 -2.351 4.745 1.00 97.88 89 PHE A C 1
ATOM 728 O O . PHE A 1 89 ? -0.988 -2.632 3.684 1.00 97.88 89 PHE A O 1
ATOM 735 N N . SER A 1 90 ? 0.856 -2.026 4.829 1.00 97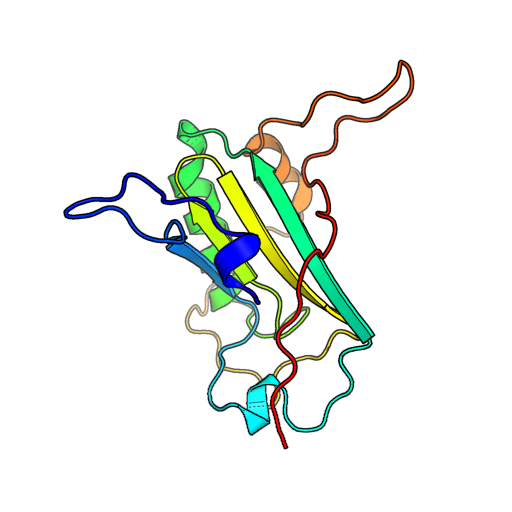.50 90 SER A N 1
ATOM 736 C CA . SER A 1 90 ? 1.774 -2.175 3.709 1.00 97.50 90 SER A CA 1
ATOM 7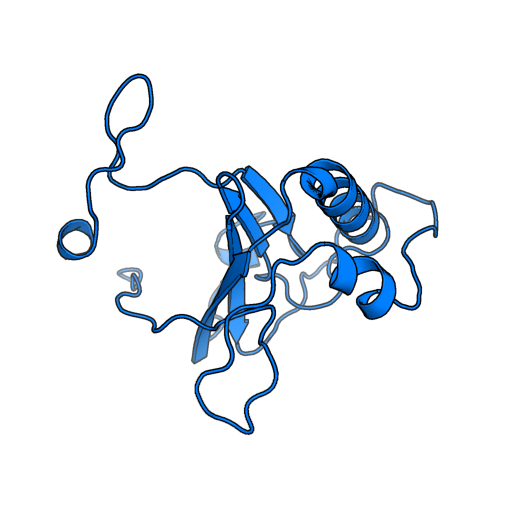37 C C . SER A 1 90 ? 2.679 -3.376 3.915 1.00 97.50 90 SER A C 1
ATOM 739 O O . SER A 1 90 ? 3.044 -3.699 5.044 1.00 97.50 90 SER A O 1
ATOM 741 N N . TYR A 1 91 ? 3.034 -4.031 2.817 1.00 96.75 91 TYR A N 1
ATOM 742 C CA . TYR A 1 91 ? 3.943 -5.168 2.801 1.00 96.75 91 TYR A CA 1
ATOM 743 C C . TYR A 1 91 ? 4.907 -5.044 1.632 1.00 96.75 91 TYR A C 1
ATOM 745 O O . TYR A 1 91 ? 4.472 -4.691 0.542 1.00 96.75 91 TYR A O 1
ATOM 753 N N . PHE A 1 92 ? 6.180 -5.365 1.842 1.00 95.69 92 PHE A N 1
ATOM 754 C CA . PHE A 1 92 ? 7.146 -5.643 0.781 1.00 95.69 92 PHE A CA 1
ATOM 755 C C . PHE A 1 92 ? 8.265 -6.548 1.285 1.00 95.69 92 PHE A C 1
ATOM 757 O O . PHE A 1 92 ? 8.467 -6.737 2.482 1.00 95.69 92 PHE A O 1
ATOM 764 N N . GLU A 1 93 ? 9.039 -7.074 0.351 1.00 94.69 93 GLU A N 1
ATOM 765 C CA . GLU A 1 93 ? 10.207 -7.898 0.612 1.00 94.69 93 GLU A CA 1
ATOM 766 C C . GLU A 1 93 ? 11.491 -7.209 0.132 1.00 94.69 93 GLU A C 1
ATOM 768 O O . GLU A 1 93 ? 11.491 -6.468 -0.858 1.00 94.69 93 GLU A O 1
ATOM 773 N N . LEU A 1 94 ? 12.601 -7.514 0.805 1.00 94.62 94 LEU A N 1
ATOM 774 C CA . LEU A 1 94 ? 13.954 -7.092 0.460 1.00 94.62 94 LEU A CA 1
ATOM 775 C C . LEU A 1 94 ? 14.831 -8.298 0.065 1.00 94.62 94 LEU A C 1
ATOM 777 O O . LEU A 1 94 ? 14.628 -9.387 0.611 1.00 94.62 94 LEU A O 1
ATOM 781 N N . PRO A 1 95 ? 15.799 -8.120 -0.856 1.00 93.75 95 PRO A N 1
ATOM 782 C CA . PRO A 1 95 ? 16.057 -6.899 -1.631 1.00 93.75 95 PRO A CA 1
ATOM 783 C C . PRO A 1 95 ? 14.888 -6.557 -2.567 1.00 93.75 95 PRO A C 1
ATOM 785 O O . PRO A 1 95 ? 14.145 -7.443 -2.989 1.00 93.75 95 PRO A O 1
ATOM 788 N N . ALA A 1 96 ? 14.677 -5.269 -2.849 1.00 93.25 96 ALA A N 1
ATOM 789 C CA . ALA A 1 96 ? 13.613 -4.849 -3.756 1.00 93.25 96 ALA A CA 1
ATOM 790 C C . ALA A 1 96 ? 13.912 -5.343 -5.177 1.00 93.25 96 ALA A C 1
ATOM 792 O O . ALA A 1 96 ? 15.048 -5.287 -5.644 1.00 93.25 96 ALA A O 1
ATOM 793 N N . THR A 1 97 ? 12.882 -5.821 -5.865 1.00 91.31 97 THR A N 1
ATOM 794 C CA . THR A 1 97 ? 12.961 -6.246 -7.267 1.00 91.31 97 THR A CA 1
ATOM 795 C C . THR A 1 97 ? 11.883 -5.531 -8.056 1.00 91.31 97 THR A C 1
ATOM 797 O O . THR A 1 97 ? 10.847 -5.180 -7.498 1.00 91.31 97 THR A O 1
ATOM 800 N N . LEU A 1 98 ? 12.133 -5.274 -9.335 1.00 89.44 98 LEU A N 1
ATOM 801 C CA . LEU A 1 98 ? 11.133 -4.705 -10.230 1.00 89.44 98 LEU A CA 1
ATOM 802 C C . LEU A 1 98 ? 10.524 -5.823 -11.063 1.00 89.44 98 LEU A C 1
ATOM 804 O O . LEU A 1 98 ? 11.239 -6.714 -11.520 1.00 89.44 98 LEU A O 1
ATOM 808 N N . GLU A 1 99 ? 9.222 -5.724 -11.296 1.00 86.12 99 GLU A N 1
ATOM 809 C CA . GLU A 1 99 ? 8.515 -6.634 -12.186 1.00 86.12 99 GLU A CA 1
ATOM 810 C C . GLU A 1 99 ? 9.096 -6.521 -13.602 1.00 86.12 99 GLU A C 1
ATOM 812 O O . GLU A 1 99 ? 9.264 -5.419 -14.142 1.00 86.12 99 GLU A O 1
ATOM 817 N N . TYR A 1 100 ? 9.422 -7.672 -14.197 1.00 82.69 100 TYR A N 1
ATOM 818 C CA . TYR A 1 100 ? 9.917 -7.758 -15.564 1.00 82.69 100 TYR A CA 1
ATOM 819 C C . TYR A 1 100 ? 9.229 -8.895 -16.345 1.00 82.69 100 TYR A C 1
ATOM 821 O O . TYR A 1 100 ? 9.189 -10.025 -15.850 1.00 82.69 100 TYR A O 1
ATOM 829 N N . PRO A 1 101 ? 8.751 -8.636 -17.580 1.00 85.62 101 PRO A N 1
ATOM 830 C CA . PRO A 1 101 ? 8.652 -7.315 -18.210 1.00 85.62 101 PRO A CA 1
ATOM 831 C C . PRO A 1 101 ? 7.691 -6.400 -17.435 1.00 85.62 101 PRO A C 1
ATOM 833 O O . PRO A 1 101 ? 6.755 -6.880 -16.804 1.00 85.62 101 PRO A O 1
ATOM 836 N N . LYS A 1 102 ? 7.928 -5.082 -17.470 1.00 86.12 102 LYS A N 1
ATOM 837 C CA . LYS A 1 102 ? 7.008 -4.125 -16.839 1.00 86.12 102 LYS A CA 1
ATOM 838 C C . LYS A 1 102 ? 5.634 -4.239 -17.488 1.00 86.12 102 LYS A C 1
ATOM 840 O O . LYS A 1 102 ? 5.549 -4.273 -18.719 1.00 86.12 102 LYS A O 1
ATOM 845 N N . ARG A 1 103 ? 4.575 -4.237 -16.680 1.00 87.50 103 ARG A N 1
ATOM 846 C CA . ARG A 1 103 ? 3.213 -4.212 -17.218 1.00 87.50 103 ARG A CA 1
ATOM 847 C C . ARG A 1 103 ? 2.918 -2.876 -17.896 1.00 87.50 103 ARG A C 1
ATOM 849 O O . ARG A 1 103 ? 3.467 -1.832 -17.538 1.00 87.50 103 ARG A O 1
ATOM 856 N N . GLU A 1 104 ? 2.026 -2.903 -18.878 1.00 90.94 104 GLU A N 1
ATOM 857 C CA . GLU A 1 104 ? 1.598 -1.680 -19.547 1.00 90.94 104 GLU A CA 1
ATOM 858 C C . GLU A 1 104 ? 0.722 -0.822 -18.626 1.00 90.94 104 GLU A C 1
ATOM 860 O O . GLU A 1 104 ? -0.200 -1.314 -17.973 1.00 90.94 104 GLU A O 1
ATOM 865 N N . ALA A 1 105 ? 0.986 0.486 -18.613 1.00 93.50 105 ALA A N 1
ATOM 866 C CA . ALA A 1 105 ? 0.147 1.464 -17.929 1.00 93.50 105 ALA A CA 1
ATOM 867 C C . ALA A 1 105 ? -1.277 1.450 -18.512 1.00 93.50 105 ALA A C 1
ATOM 869 O O . ALA A 1 105 ? -1.448 1.650 -19.725 1.00 93.50 105 ALA A O 1
ATOM 870 N N . ARG A 1 106 ? -2.294 1.241 -17.665 1.00 95.25 106 ARG A N 1
ATOM 871 C CA . ARG A 1 106 ? -3.709 1.292 -18.074 1.00 95.25 106 ARG A CA 1
ATOM 872 C C . ARG A 1 106 ? -4.196 2.729 -18.243 1.00 95.25 106 ARG A C 1
ATOM 874 O O . ARG A 1 106 ? -5.036 2.987 -19.102 1.00 95.25 106 ARG A O 1
ATOM 881 N N . LEU A 1 107 ? -3.646 3.669 -17.473 1.00 96.62 107 LEU A N 1
ATOM 882 C CA . LEU A 1 107 ? -3.896 5.099 -17.633 1.00 96.62 107 LEU A CA 1
ATOM 883 C C . LEU A 1 107 ? -2.782 5.729 -18.473 1.00 96.62 107 LEU A C 1
ATOM 885 O O . LEU A 1 107 ? -1.599 5.526 -18.219 1.00 96.62 107 LEU A O 1
ATOM 889 N N . LYS A 1 108 ? -3.162 6.509 -19.491 1.00 96.25 108 LYS A N 1
ATOM 890 C CA . LYS A 1 108 ? -2.221 7.267 -20.342 1.00 96.25 108 LYS A CA 1
ATOM 891 C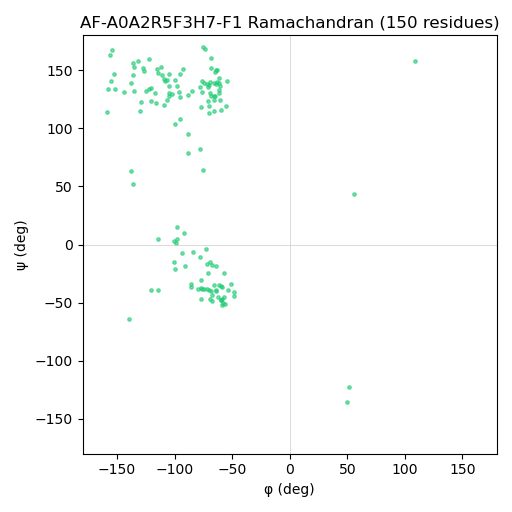 C . LYS A 1 108 ? -2.091 8.736 -19.925 1.00 96.25 108 LYS A C 1
ATOM 893 O O . LYS A 1 108 ? -1.452 9.524 -20.617 1.00 96.25 108 LYS A O 1
ATOM 898 N N . THR A 1 109 ? -2.736 9.109 -18.825 1.00 96.38 109 THR A N 1
ATOM 899 C CA . THR A 1 109 ? -2.629 10.428 -18.204 1.00 96.38 109 THR A CA 1
ATOM 900 C C . THR A 1 109 ? -1.297 10.571 -17.463 1.00 96.38 109 THR A C 1
ATOM 902 O O . THR A 1 109 ? -0.541 9.613 -17.312 1.00 96.38 109 THR A O 1
ATOM 905 N N . ASN A 1 110 ? -0.986 11.790 -17.023 1.00 94.50 110 ASN A N 1
ATOM 906 C CA . ASN A 1 110 ? 0.186 12.073 -16.194 1.00 94.50 110 ASN A CA 1
ATOM 907 C C . ASN A 1 110 ? -0.202 13.021 -15.052 1.00 94.50 110 ASN A C 1
ATOM 909 O O . ASN A 1 110 ? 0.371 14.099 -14.891 1.00 94.50 110 ASN A O 1
ATOM 913 N N . HIS A 1 111 ? -1.246 12.651 -14.315 1.00 95.88 111 HIS A N 1
ATOM 914 C CA . HIS A 1 111 ? -1.792 13.434 -13.210 1.00 95.88 111 HIS A CA 1
ATOM 915 C C . HIS A 1 111 ? -1.209 13.027 -11.855 1.00 95.88 111 HIS A C 1
ATOM 917 O O . HIS A 1 111 ? -1.490 13.686 -10.853 1.00 95.88 111 HIS A O 1
ATOM 923 N N . THR A 1 112 ? -0.409 11.955 -11.788 1.00 95.62 112 THR A N 1
ATOM 924 C CA . THR A 1 112 ? 0.281 11.547 -10.560 1.00 95.62 112 THR A CA 1
ATOM 925 C C . THR A 1 112 ? 1.120 12.711 -10.032 1.00 95.62 112 THR A C 1
ATOM 927 O O . THR A 1 112 ? 2.039 13.154 -10.735 1.00 95.62 112 THR A O 1
ATOM 930 N N . PRO A 1 113 ? 0.840 13.192 -8.802 1.00 95.69 113 PRO A N 1
ATOM 931 C CA . PRO A 1 113 ? 1.550 14.322 -8.219 1.00 95.69 113 PRO A CA 1
ATOM 932 C C . PRO A 1 113 ? 3.063 14.107 -8.216 1.00 95.69 113 PRO A C 1
ATOM 934 O O . PRO A 1 113 ? 3.544 13.005 -7.945 1.00 95.69 113 PRO A O 1
ATOM 937 N N . GLN A 1 114 ? 3.815 15.170 -8.502 1.00 94.75 114 GLN A N 1
ATOM 938 C CA . GLN A 1 114 ? 5.273 15.144 -8.372 1.00 94.75 114 GLN A CA 1
ATOM 939 C C . GLN A 1 114 ? 5.677 15.071 -6.895 1.00 94.75 114 GLN A C 1
ATOM 941 O O . GLN A 1 114 ? 6.469 14.209 -6.521 1.00 94.75 114 GLN A O 1
ATOM 946 N N . ASP A 1 115 ? 5.068 15.909 -6.050 1.00 96.88 115 ASP A N 1
ATOM 947 C CA . ASP A 1 115 ? 5.240 15.855 -4.598 1.00 96.88 115 ASP A CA 1
ATOM 948 C C . ASP A 1 115 ? 4.220 14.899 -3.965 1.00 96.88 115 ASP A C 1
ATOM 950 O O . ASP A 1 115 ? 3.175 15.286 -3.438 1.00 96.88 115 ASP A O 1
ATOM 954 N N . TRP A 1 116 ? 4.514 13.604 -4.070 1.00 94.31 116 TRP A N 1
ATOM 955 C CA . TRP A 1 116 ? 3.673 12.555 -3.496 1.00 94.31 116 TRP A CA 1
ATOM 956 C C . TRP A 1 116 ? 3.532 12.687 -1.975 1.00 94.31 116 TRP A C 1
ATOM 958 O O . TRP A 1 116 ? 2.465 12.408 -1.430 1.00 94.31 116 TRP A O 1
ATOM 968 N N . HIS A 1 117 ? 4.595 13.113 -1.287 1.00 93.56 117 HIS A N 1
ATOM 969 C CA . HIS A 1 117 ? 4.603 13.196 0.169 1.00 93.56 117 HIS A CA 1
ATOM 970 C C . HIS A 1 117 ? 3.634 14.272 0.663 1.00 93.56 117 HIS A C 1
ATOM 972 O O . HIS A 1 117 ? 2.782 13.964 1.497 1.00 93.56 117 HIS A O 1
ATOM 978 N N . ALA A 1 118 ? 3.686 15.480 0.092 1.00 96.12 118 ALA A N 1
ATOM 979 C CA . ALA A 1 118 ? 2.793 16.573 0.475 1.00 96.12 118 ALA A CA 1
ATOM 980 C C . ALA A 1 118 ? 1.309 16.248 0.234 1.00 96.12 118 ALA A C 1
ATOM 982 O O . ALA A 1 118 ? 0.455 16.639 1.028 1.00 96.12 118 ALA A O 1
ATOM 983 N N . VAL A 1 119 ? 0.986 15.497 -0.828 1.00 97.31 119 VAL A N 1
ATOM 984 C CA . VAL A 1 119 ? -0.399 15.072 -1.095 1.00 97.31 119 VAL A CA 1
ATOM 985 C C . VAL A 1 119 ? -0.835 13.959 -0.140 1.00 97.31 119 VAL A C 1
ATOM 987 O O . VAL A 1 119 ? -1.982 13.949 0.301 1.00 97.31 119 VAL A O 1
ATOM 990 N N . MET A 1 120 ? 0.047 13.016 0.206 1.00 97.25 120 MET A N 1
ATOM 991 C CA . MET A 1 120 ? -0.314 11.876 1.055 1.00 97.25 120 MET A CA 1
ATOM 992 C C . MET A 1 120 ? -0.351 12.211 2.546 1.00 97.25 120 MET A C 1
ATOM 994 O O . MET A 1 120 ? -1.248 11.736 3.237 1.00 97.25 120 MET A O 1
ATOM 998 N N . GLN A 1 121 ? 0.569 13.037 3.047 1.00 96.19 121 GLN A N 1
ATOM 999 C CA . GLN A 1 121 ? 0.708 13.349 4.474 1.00 96.19 121 GLN A CA 1
ATOM 1000 C C . GLN A 1 121 ? -0.622 13.730 5.169 1.00 96.19 121 GLN A C 1
ATOM 1002 O O . GLN A 1 121 ? -0.898 13.173 6.233 1.00 96.19 121 GLN A O 1
ATOM 1007 N N . PRO A 1 122 ? -1.507 14.573 4.592 1.00 97.19 122 PRO A N 1
ATOM 1008 C CA . PRO A 1 122 ? -2.768 14.956 5.232 1.00 97.19 122 PRO A CA 1
ATOM 1009 C C . PRO A 1 122 ? -3.766 13.811 5.448 1.00 97.19 122 PRO A C 1
ATOM 1011 O O . PRO A 1 122 ? -4.676 13.966 6.269 1.00 97.19 122 PRO A O 1
ATOM 1014 N N . HIS A 1 123 ? -3.615 12.687 4.735 1.00 98.38 123 HIS A N 1
ATOM 1015 C CA . HIS A 1 123 ? -4.525 11.541 4.805 1.00 98.38 123 HIS A CA 1
ATOM 1016 C C . HIS A 1 123 ? -4.402 10.778 6.128 1.00 98.38 123 HIS A C 1
ATOM 1018 O O . HIS A 1 123 ? -5.344 10.106 6.541 1.00 98.38 123 HIS A O 1
ATOM 1024 N N . PHE A 1 124 ? -3.258 10.868 6.804 1.00 97.69 124 PHE A N 1
ATOM 1025 C CA . PHE A 1 124 ? -2.948 10.003 7.933 1.00 97.69 124 PHE A CA 1
ATOM 1026 C C . PHE A 1 124 ? -3.345 10.602 9.284 1.00 97.69 124 PHE A C 1
ATOM 1028 O O . PHE A 1 124 ? -3.331 11.818 9.493 1.00 97.69 124 PHE A O 1
ATOM 1035 N N . ILE A 1 125 ? -3.658 9.711 10.224 1.00 96.56 125 ILE A N 1
ATOM 1036 C CA . ILE A 1 125 ? -3.694 9.993 11.657 1.00 96.56 125 ILE A CA 1
ATOM 1037 C C . ILE A 1 125 ? -2.325 9.564 12.211 1.00 96.56 125 ILE A C 1
ATOM 1039 O O . ILE A 1 125 ? -2.063 8.358 12.277 1.00 96.56 125 ILE A O 1
ATOM 1043 N N . PRO A 1 126 ? -1.438 10.503 12.584 1.00 93.94 126 PRO A N 1
ATOM 1044 C CA . PRO A 1 126 ? -0.092 10.165 13.039 1.00 93.94 126 PRO A CA 1
ATOM 1045 C C . PRO A 1 126 ? -0.151 9.303 14.298 1.00 93.94 126 PRO A C 1
ATOM 1047 O O . PRO A 1 126 ? -1.032 9.497 15.135 1.00 93.94 126 PRO A O 1
ATOM 1050 N N . TRP A 1 127 ? 0.750 8.334 14.431 1.00 89.75 127 TRP A N 1
ATOM 1051 C CA . TRP A 1 127 ? 0.950 7.611 15.685 1.00 89.75 127 TRP A CA 1
ATOM 1052 C C . TRP A 1 127 ? 1.477 8.566 16.755 1.00 89.75 127 TRP A C 1
ATOM 1054 O O . TRP A 1 127 ? 2.183 9.521 16.441 1.00 89.75 127 TRP A O 1
ATOM 1064 N N . GLU A 1 128 ? 1.117 8.318 18.012 1.00 84.50 128 GLU A N 1
ATOM 1065 C CA . GLU A 1 128 ? 1.686 9.080 19.121 1.00 84.50 128 GLU A CA 1
ATOM 1066 C C . GLU A 1 128 ? 3.201 8.873 19.160 1.00 84.50 128 GLU A C 1
ATOM 1068 O O . GLU A 1 128 ? 3.697 7.769 18.916 1.00 84.50 128 GLU A O 1
ATOM 1073 N N . ALA A 1 129 ? 3.923 9.956 19.428 1.00 76.88 129 ALA A N 1
ATOM 1074 C CA . ALA A 1 129 ? 5.353 9.916 19.654 1.00 76.88 129 ALA A CA 1
ATOM 1075 C C . ALA A 1 129 ? 5.644 9.123 20.936 1.00 76.88 129 ALA A C 1
ATOM 1077 O O . ALA A 1 129 ? 5.079 9.402 21.993 1.00 76.88 129 ALA A O 1
ATOM 1078 N N . GLU A 1 130 ? 6.530 8.133 20.852 1.00 69.38 130 GLU A N 1
ATOM 1079 C CA . GLU A 1 130 ? 7.042 7.445 22.036 1.00 69.38 130 GLU A CA 1
ATOM 1080 C C . GLU A 1 130 ? 8.278 8.210 22.540 1.00 69.38 130 GLU A C 1
ATOM 1082 O O . GLU A 1 130 ? 9.386 8.015 22.044 1.00 69.38 130 GLU A O 1
ATOM 1087 N N . GLY A 1 131 ? 8.074 9.111 23.508 1.00 59.31 131 GLY A N 1
ATOM 1088 C CA . GLY A 1 131 ? 9.120 9.959 24.101 1.00 59.31 131 GLY A CA 1
ATOM 1089 C C . GLY A 1 131 ? 9.018 11.438 23.706 1.00 59.31 131 GLY A C 1
ATOM 1090 O O . GLY A 1 131 ? 8.406 11.781 22.700 1.00 59.31 131 GLY A O 1
ATOM 1091 N N . GLU A 1 132 ? 9.613 12.321 24.515 1.00 55.97 132 GLU A N 1
ATOM 1092 C CA . GLU A 1 132 ? 9.486 13.788 24.382 1.00 55.97 132 GLU A CA 1
ATOM 1093 C C . GLU A 1 132 ? 10.148 14.369 23.115 1.00 55.97 132 GLU A C 1
ATOM 1095 O O . GLU A 1 132 ? 9.807 15.474 22.704 1.00 55.97 132 GLU A O 1
ATOM 1100 N N . GLU A 1 133 ? 11.049 13.619 22.469 1.00 55.31 133 GLU A N 1
ATOM 1101 C CA . GLU A 1 133 ? 11.809 14.050 21.280 1.00 55.31 133 GLU A CA 1
ATOM 1102 C C . GLU A 1 133 ? 11.473 13.252 20.003 1.00 55.31 133 GLU A C 1
ATOM 1104 O O . GLU A 1 133 ? 12.119 13.432 18.970 1.00 55.31 133 GLU A O 1
ATOM 1109 N N . ALA A 1 134 ? 10.494 12.340 20.046 1.00 62.44 134 ALA A N 1
ATOM 1110 C CA . ALA A 1 1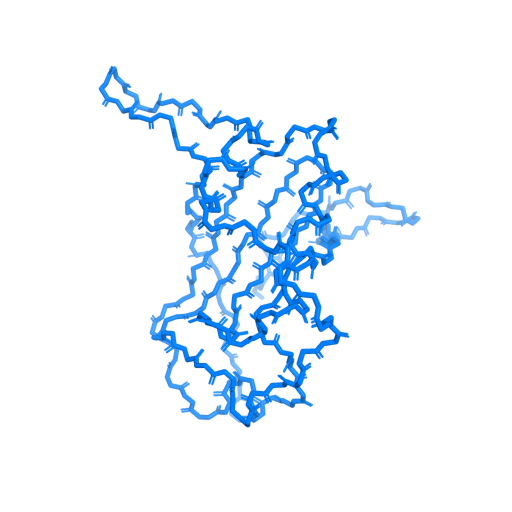34 ? 10.163 11.505 18.893 1.00 62.44 134 ALA A CA 1
ATOM 1111 C C . ALA A 1 134 ? 9.193 12.217 17.934 1.00 62.44 134 ALA A C 1
ATOM 1113 O O . ALA A 1 134 ? 8.158 12.739 18.339 1.00 62.44 134 ALA A O 1
ATOM 1114 N N . GLU A 1 135 ? 9.497 12.195 16.636 1.00 59.00 135 GLU A N 1
ATOM 1115 C CA . GLU A 1 135 ? 8.562 12.666 15.613 1.00 59.00 135 GLU A CA 1
ATOM 1116 C C . GLU A 1 135 ? 7.396 11.672 15.454 1.00 59.00 135 GLU A C 1
ATOM 1118 O O . GLU A 1 135 ? 7.624 10.455 15.411 1.00 59.00 135 GLU A O 1
ATOM 1123 N N . PRO A 1 136 ? 6.142 12.146 15.323 1.00 72.56 136 PRO A N 1
ATOM 1124 C CA . PRO A 1 136 ? 4.998 11.278 15.088 1.00 72.56 136 PRO A CA 1
ATOM 1125 C C . PRO A 1 136 ? 5.167 10.475 13.791 1.00 72.56 136 PRO A C 1
ATOM 1127 O O . PRO A 1 136 ? 5.188 11.021 12.684 1.00 72.56 136 PRO A O 1
ATOM 1130 N N . ALA A 1 137 ? 5.256 9.151 13.906 1.00 85.19 137 ALA A N 1
ATOM 1131 C CA . ALA A 1 137 ? 5.361 8.281 12.742 1.00 85.19 137 ALA A CA 1
ATOM 1132 C C . ALA A 1 137 ? 4.003 8.168 12.029 1.00 85.19 137 ALA A C 1
ATOM 1134 O O . ALA A 1 137 ? 2.964 8.013 12.667 1.00 85.19 137 ALA A O 1
ATOM 1135 N N . LEU A 1 138 ? 3.988 8.181 10.693 1.00 92.94 138 LEU A N 1
ATOM 1136 C CA . LEU A 1 138 ? 2.777 7.852 9.920 1.00 92.94 138 LEU A CA 1
ATOM 1137 C C . LEU A 1 138 ? 2.642 6.340 9.701 1.00 92.94 138 LEU A C 1
ATOM 1139 O O . LEU A 1 138 ? 1.541 5.796 9.758 1.00 92.94 138 LEU A O 1
ATOM 1143 N N . TRP A 1 139 ? 3.776 5.665 9.506 1.00 94.81 139 TRP A N 1
ATOM 1144 C CA . TRP A 1 139 ? 3.879 4.218 9.352 1.00 94.81 139 TRP A CA 1
ATOM 1145 C C . TRP A 1 139 ? 4.707 3.633 10.493 1.00 94.81 139 TRP A C 1
ATOM 1147 O O . TRP A 1 139 ? 5.810 4.105 10.757 1.00 94.81 139 TRP A O 1
ATOM 1157 N N . ARG A 1 140 ? 4.194 2.586 11.140 1.00 94.69 140 ARG A N 1
ATOM 1158 C CA . ARG A 1 140 ? 4.923 1.790 12.135 1.00 94.69 140 ARG A CA 1
ATOM 1159 C C . ARG A 1 140 ? 5.232 0.426 11.557 1.00 94.69 140 ARG A C 1
ATOM 1161 O O . ARG A 1 140 ? 4.306 -0.301 11.206 1.00 94.69 140 ARG A O 1
ATOM 1168 N N . GLU A 1 141 ? 6.511 0.084 11.474 1.00 94.81 141 GLU A N 1
ATOM 1169 C CA . GLU A 1 141 ? 6.918 -1.274 11.127 1.00 94.81 141 GLU A CA 1
ATOM 1170 C C . GLU A 1 141 ? 6.463 -2.255 12.218 1.00 94.81 141 GLU A C 1
ATOM 1172 O O . GLU A 1 141 ? 6.532 -1.959 13.413 1.00 94.81 141 GLU A O 1
ATOM 1177 N N . LEU A 1 142 ? 5.968 -3.413 11.798 1.00 94.38 142 LEU A N 1
ATOM 1178 C CA . LEU A 1 142 ? 5.568 -4.506 12.668 1.00 94.38 142 LEU A CA 1
ATOM 1179 C C . LEU A 1 142 ? 6.697 -5.518 12.828 1.00 94.38 142 LEU A C 1
ATOM 1181 O O . LEU A 1 142 ? 7.425 -5.828 11.887 1.00 94.38 142 LEU A O 1
ATOM 1185 N N . GLN A 1 143 ? 6.763 -6.126 14.008 1.00 94.38 143 GLN A N 1
ATOM 1186 C CA . GLN A 1 143 ? 7.603 -7.293 14.227 1.00 94.38 143 GLN A CA 1
ATOM 1187 C C . GLN A 1 143 ? 7.050 -8.500 13.457 1.00 94.38 143 GLN A C 1
ATOM 1189 O O . GLN A 1 143 ? 5.889 -8.883 13.612 1.00 94.38 143 GLN A O 1
ATOM 1194 N N . LEU A 1 144 ? 7.907 -9.150 12.670 1.00 93.00 144 LEU A N 1
ATOM 1195 C CA . LEU A 1 144 ? 7.596 -10.437 12.057 1.00 93.00 144 LEU A CA 1
ATOM 1196 C C . LEU A 1 144 ? 7.559 -11.530 13.136 1.00 93.00 144 LEU A C 1
ATOM 1198 O O . LEU A 1 144 ? 8.586 -11.866 13.719 1.00 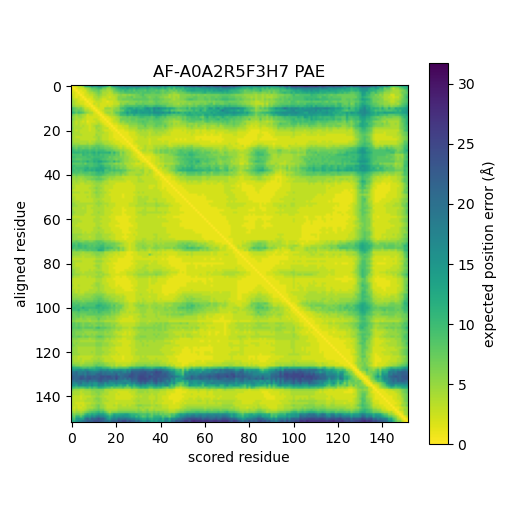93.00 144 LEU A O 1
ATOM 1202 N N . ILE A 1 145 ? 6.377 -12.096 13.386 1.00 92.06 145 ILE A N 1
ATOM 1203 C CA . ILE A 1 145 ? 6.179 -13.169 14.380 1.00 92.06 145 ILE A CA 1
ATOM 1204 C C . ILE A 1 145 ? 6.113 -14.571 13.760 1.00 92.06 145 ILE A C 1
ATOM 1206 O O . ILE A 1 145 ? 6.320 -15.567 14.449 1.00 92.06 145 ILE A O 1
ATOM 1210 N N . TYR A 1 146 ? 5.800 -14.662 12.465 1.00 90.25 146 TYR A N 1
ATOM 1211 C CA . TYR A 1 146 ? 5.702 -15.920 11.733 1.00 90.25 146 TYR A CA 1
ATOM 1212 C C . TYR A 1 146 ? 5.872 -15.680 10.231 1.00 90.25 146 TYR A C 1
ATOM 1214 O O . TYR A 1 146 ? 5.221 -14.802 9.667 1.00 90.25 146 TYR A O 1
ATOM 1222 N N . GLN A 1 147 ? 6.693 -16.501 9.579 1.00 87.31 147 GLN A N 1
ATOM 1223 C CA . GLN A 1 147 ? 6.812 -16.569 8.126 1.00 87.31 147 GLN A CA 1
ATOM 1224 C C . GLN A 1 147 ? 6.569 -18.013 7.695 1.00 87.31 147 GLN A C 1
ATOM 1226 O O . GLN A 1 147 ? 7.107 -18.946 8.289 1.00 87.31 147 GLN A O 1
ATOM 1231 N N . TYR A 1 148 ? 5.724 -18.202 6.684 1.00 81.56 148 TYR A N 1
ATOM 1232 C CA . TYR A 1 148 ? 5.557 -19.516 6.080 1.00 81.56 148 TYR A CA 1
ATOM 1233 C C . TYR A 1 148 ? 6.743 -19.793 5.156 1.00 81.56 148 TYR A C 1
ATOM 1235 O O . TYR A 1 148 ? 6.946 -19.074 4.176 1.00 81.56 148 TYR A O 1
ATOM 1243 N N . GLU A 1 149 ? 7.499 -20.839 5.465 1.00 74.06 149 GLU A N 1
ATOM 1244 C CA . GLU A 1 149 ? 8.477 -21.413 4.551 1.00 74.06 149 GLU A CA 1
ATOM 1245 C C . GLU A 1 149 ? 7.774 -22.462 3.699 1.00 74.06 149 GLU A C 1
ATOM 1247 O O . GLU A 1 149 ? 7.048 -23.326 4.200 1.00 74.06 149 GLU A O 1
ATOM 1252 N N . ARG A 1 150 ? 7.936 -22.341 2.385 1.00 64.56 150 ARG A N 1
ATOM 1253 C CA . ARG A 1 150 ? 7.382 -23.310 1.452 1.00 64.56 150 ARG A CA 1
ATOM 1254 C C . ARG A 1 150 ? 8.191 -24.600 1.608 1.00 64.56 150 ARG A C 1
ATOM 1256 O O . ARG A 1 150 ? 9.407 -24.549 1.474 1.00 64.56 150 ARG A O 1
ATOM 1263 N N . ALA A 1 151 ? 7.516 -25.711 1.903 1.00 56.69 151 ALA A N 1
ATOM 1264 C CA . ALA A 1 151 ? 8.140 -27.025 1.803 1.00 56.69 151 ALA A CA 1
ATOM 1265 C C . ALA A 1 151 ? 8.548 -27.253 0.340 1.00 56.69 151 ALA A C 1
ATOM 1267 O O . ALA A 1 151 ? 7.779 -26.925 -0.574 1.00 56.69 151 ALA A O 1
ATOM 1268 N N . ASP A 1 152 ? 9.775 -27.718 0.165 1.00 53.28 152 ASP A N 1
ATOM 1269 C CA . ASP A 1 152 ? 10.392 -28.119 -1.093 1.00 53.28 152 ASP A CA 1
ATOM 1270 C C . ASP A 1 152 ? 9.625 -29.250 -1.797 1.00 53.28 152 ASP A C 1
ATOM 1272 O O . ASP A 1 152 ? 9.119 -30.173 -1.115 1.00 53.28 152 ASP A O 1
#

Organism: NCBI:txid171404

Mean predicted aligned error: 5.5 Å

Sequence (152 aa):
MARQFLQMWPGFPESKPAALMMDVFHDGEPASMDNWRGSRPVERSVGSLARLKPEMYSSYVFYHYQKQEERPSGFNQTYRIGAHENMLFSYFELPATLEYPKREARLKTNHTPQDWHAVMQPHFIPWEAEGEEAEPALWRELQLIYQYERAD

Solvent-accessible surface area (backbone atoms only — not comparable to full-atom values): 9041 Å² total; per-residue (Å²): 117,75,70,82,81,48,60,77,30,89,44,85,97,52,67,31,68,60,78,77,55,48,85,41,38,51,32,34,79,76,88,38,68,61,77,62,51,51,89,62,77,74,80,41,80,48,39,30,42,31,36,43,38,73,92,35,47,67,60,53,40,50,54,36,45,48,36,38,26,46,52,40,35,72,71,26,26,63,32,34,33,29,35,43,92,46,36,35,41,35,37,35,51,30,74,67,46,63,41,78,80,64,66,80,52,81,38,90,63,84,78,62,64,87,62,51,61,75,69,50,59,78,36,47,48,60,41,82,46,81,59,99,84,42,74,59,40,55,63,46,78,55,85,86,87,80,80,89,76,80,83,130

Foldseek 3Di:
DVLVVFDFDCDPPHTDRDDDFAWQAAQADCPDPCQQCNPDDFPDKWKKKFFFDQVCVVVSSVLRVQCCQCPHQPKARQWTWTDDRRMIMIIGTPPGDTRPPTDHRPDPDDPNDPCVCVSCVVGTDFADAPDPPGDGHRMDIDDDPDDDDDDD

Radius of gyration: 17.17 Å; Cα contacts (8 Å, |Δi|>4): 241; chains: 1; bounding box: 38×45×45 Å

Secondary structure (DSSP, 8-state):
-GGGG---B--SSS-BSS---EEEEESS--S-HHHHTTT----EEEEEEEEE-GGGHHHHHHHHHHHHHHS-SSS-TT-EEEEETTEEEEEEEES----SSPPPPS-----S-S-HHHHHGGGEEPPPPSSTT----SEEEPP----PPPP-

pLDDT: mean 89.75, std 9.84, range [53.28, 98.38]